Protein AF-A0A7K4GVP2-F1 (afdb_monomer)

Sequence (73 aa):
MLKAYDAGIECVGILKGWRGFVENQTIPLDIAEHDDLHTVGGTILYTSRTNPFKGVESKEERAKELTKKFEEL

pLDDT: mean 84.78, std 5.67, range [67.5, 93.12]

Radius of gyration: 14.73 Å; Cα contacts (8 Å, |Δi|>4): 70; chains: 1; bounding box: 35×26×37 Å

Nearest PDB structures (foldseek):
  2pfk-assembly2_D  TM=8.834E-01  e=5.065E-03  Escherichia coli
  3u39-assembly1_A  TM=7.790E-01  e=3.386E-03  Geobacillus stearothermophilus
  4a3s-assembly1_A  TM=7.654E-01  e=3.386E-03  Bacillus subtilis
  1zxx-assembly1_A  TM=8.512E-01  e=1.060E-02  Lactobacillus delbrueckii subsp. bulgaricus
  5xz7-assembly1_A  TM=8.559E-01  e=1.482E-02  Staphylococcus aureus subsp. aureus NCTC 8325

Structure (mmCIF, N/CA/C/O backbone):
data_AF-A0A7K4GVP2-F1
#
_entry.id   AF-A0A7K4GVP2-F1
#
loop_
_atom_site.group_PDB
_atom_site.id
_atom_site.type_symbol
_atom_site.label_atom_id
_atom_site.label_alt_id
_atom_site.label_comp_id
_atom_site.label_asym_id
_atom_site.label_entity_id
_atom_site.label_seq_id
_atom_site.pdbx_PDB_ins_code
_atom_site.Cartn_x
_atom_site.Cartn_y
_atom_site.Cartn_z
_atom_site.occupancy
_atom_site.B_iso_or_equiv
_atom_site.auth_seq_id
_atom_site.auth_comp_id
_atom_site.auth_asym_id
_atom_site.auth_atom_id
_atom_site.pdbx_PDB_model_num
ATOM 1 N N . MET A 1 1 ? 5.089 -8.439 -6.575 1.00 78.12 1 MET A N 1
ATOM 2 C CA . MET A 1 1 ? 4.225 -8.371 -7.768 1.00 78.12 1 MET A CA 1
ATOM 3 C C . MET A 1 1 ? 4.312 -9.656 -8.581 1.00 78.12 1 MET A C 1
ATOM 5 O O . MET A 1 1 ? 3.267 -10.250 -8.784 1.00 78.12 1 MET A O 1
ATOM 9 N N . LEU A 1 2 ? 5.514 -10.167 -8.892 1.00 83.00 2 LEU A N 1
ATOM 10 C CA . LEU A 1 2 ? 5.708 -11.430 -9.635 1.00 83.00 2 LEU A CA 1
ATOM 11 C C . LEU A 1 2 ? 4.806 -12.596 -9.173 1.00 83.00 2 LEU A C 1
ATOM 13 O O . LEU A 1 2 ? 4.027 -13.116 -9.953 1.00 83.00 2 LEU A O 1
ATOM 17 N N . LYS A 1 3 ? 4.799 -12.912 -7.867 1.00 86.69 3 LYS A N 1
ATOM 18 C CA . LYS A 1 3 ? 3.949 -13.987 -7.313 1.00 86.69 3 LYS A CA 1
ATOM 19 C C . LYS A 1 3 ? 2.444 -13.799 -7.540 1.00 86.69 3 LYS A C 1
ATOM 21 O O . LYS A 1 3 ? 1.727 -14.785 -7.636 1.00 86.69 3 LYS A O 1
ATOM 26 N N . ALA A 1 4 ? 1.957 -12.559 -7.519 1.00 87.12 4 ALA A N 1
ATOM 27 C CA . ALA A 1 4 ? 0.537 -12.277 -7.717 1.00 87.12 4 ALA A CA 1
ATOM 28 C C . ALA A 1 4 ? 0.173 -12.401 -9.200 1.00 87.12 4 ALA A C 1
ATOM 30 O O . ALA A 1 4 ? -0.840 -13.004 -9.530 1.00 87.12 4 ALA A O 1
ATOM 31 N N . TYR A 1 5 ? 1.052 -11.931 -10.083 1.00 86.56 5 TYR A N 1
ATOM 32 C CA . TYR A 1 5 ? 0.902 -12.087 -11.526 1.00 86.56 5 TYR A CA 1
ATOM 33 C C . TYR A 1 5 ? 0.959 -13.543 -11.983 1.00 86.56 5 TYR A C 1
ATOM 35 O O . TYR A 1 5 ? 0.110 -13.954 -12.767 1.00 86.56 5 TYR A O 1
ATOM 43 N N . ASP A 1 6 ? 1.864 -14.353 -11.422 1.00 88.12 6 ASP A N 1
ATOM 44 C CA . ASP A 1 6 ? 1.901 -15.802 -11.673 1.00 88.12 6 ASP A CA 1
ATOM 45 C C . ASP A 1 6 ? 0.581 -16.490 -11.277 1.00 88.12 6 ASP A C 1
ATOM 47 O O . ASP A 1 6 ? 0.203 -17.510 -11.849 1.00 88.12 6 ASP A O 1
ATOM 51 N N . ALA A 1 7 ? -0.134 -15.924 -10.300 1.00 90.38 7 ALA A N 1
ATOM 52 C CA . ALA A 1 7 ? -1.449 -16.382 -9.862 1.00 90.38 7 ALA A CA 1
ATOM 53 C C . ALA A 1 7 ? -2.621 -15.725 -10.625 1.00 90.38 7 ALA A C 1
ATOM 55 O O . ALA A 1 7 ? -3.774 -16.021 -10.316 1.00 90.38 7 ALA A O 1
ATOM 56 N N . GLY A 1 8 ? -2.355 -14.840 -11.595 1.00 87.38 8 GLY A N 1
ATOM 57 C CA . GLY A 1 8 ? -3.377 -14.096 -12.340 1.00 87.38 8 GLY A CA 1
ATOM 58 C C . GLY A 1 8 ? -4.123 -13.047 -11.507 1.00 87.38 8 GLY A C 1
ATOM 59 O O . GLY A 1 8 ? -5.264 -12.719 -11.820 1.00 87.38 8 GLY A O 1
ATOM 60 N N . ILE A 1 9 ? -3.513 -12.560 -10.424 1.00 89.50 9 ILE A N 1
ATOM 61 C CA . ILE A 1 9 ? -4.106 -11.599 -9.489 1.00 89.50 9 ILE A CA 1
ATOM 62 C C . ILE A 1 9 ? -3.591 -10.194 -9.801 1.00 89.50 9 ILE A C 1
ATOM 64 O O . ILE A 1 9 ? -2.384 -9.938 -9.768 1.00 89.50 9 ILE A O 1
ATOM 68 N N . GLU A 1 10 ? -4.519 -9.266 -10.021 1.00 87.88 10 GLU A N 1
ATOM 69 C CA . GLU A 1 10 ? -4.213 -7.843 -10.148 1.00 87.88 10 GLU A CA 1
ATOM 70 C C . GLU A 1 10 ? -3.877 -7.232 -8.783 1.00 87.88 10 GLU A C 1
ATOM 72 O O . GLU A 1 10 ? -4.494 -7.534 -7.759 1.00 87.88 10 GLU A O 1
ATOM 77 N N . CYS A 1 11 ? -2.857 -6.376 -8.758 1.00 89.56 11 CYS A N 1
ATOM 78 C CA . CYS A 1 11 ? -2.386 -5.732 -7.540 1.00 89.56 11 CYS A CA 1
ATOM 79 C C . CYS A 1 11 ? -2.740 -4.246 -7.562 1.00 89.56 11 CYS A C 1
ATOM 81 O O . CYS A 1 11 ? -2.382 -3.527 -8.493 1.00 89.56 11 CYS A O 1
ATOM 83 N N . VAL A 1 12 ? -3.359 -3.771 -6.483 1.00 90.69 12 VAL A N 1
ATOM 84 C CA . VAL A 1 12 ? -3.626 -2.349 -6.259 1.00 90.69 12 VAL A CA 1
ATOM 85 C C . VAL A 1 12 ? -2.756 -1.859 -5.105 1.00 90.69 12 VAL A C 1
ATOM 87 O O . VAL A 1 12 ? -2.753 -2.421 -4.008 1.00 90.69 12 VAL A O 1
ATOM 90 N N . GLY A 1 13 ? -1.972 -0.818 -5.36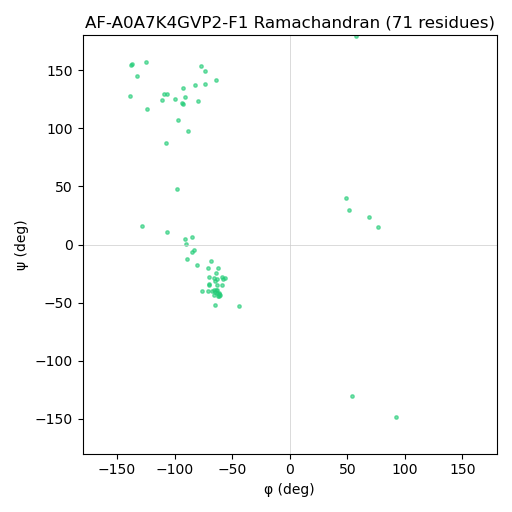1 1.00 90.44 13 GLY A N 1
ATOM 91 C CA . GLY A 1 13 ? -1.092 -0.183 -4.392 1.00 90.44 13 GLY A CA 1
ATOM 92 C C . GLY A 1 13 ? -1.803 0.950 -3.667 1.00 90.44 13 GLY A C 1
ATOM 93 O O . GLY A 1 13 ? -2.326 1.863 -4.297 1.00 90.44 13 GLY A O 1
ATOM 94 N N . ILE A 1 14 ? -1.792 0.932 -2.336 1.00 93.12 14 ILE A N 1
ATOM 95 C CA . ILE A 1 14 ? -2.368 2.004 -1.516 1.00 93.12 14 ILE A CA 1
ATOM 96 C C . ILE A 1 14 ? -1.284 3.026 -1.180 1.00 93.12 14 ILE A C 1
ATOM 98 O O . ILE A 1 14 ? -0.289 2.697 -0.526 1.00 93.12 14 ILE A O 1
ATOM 102 N N . LEU A 1 15 ? -1.491 4.281 -1.575 1.00 92.88 15 LEU A N 1
ATOM 103 C CA . LEU A 1 15 ? -0.546 5.359 -1.301 1.00 92.88 15 LEU A CA 1
ATOM 104 C C . LEU A 1 15 ? -0.579 5.776 0.174 1.00 92.88 15 LEU A C 1
ATOM 106 O O . LEU A 1 15 ? -1.603 5.742 0.845 1.00 92.88 15 LEU A O 1
ATOM 110 N N . LYS A 1 16 ? 0.555 6.228 0.710 1.00 92.94 16 LYS A N 1
ATOM 111 C CA . LYS A 1 16 ? 0.701 6.799 2.057 1.00 92.94 16 LYS A CA 1
ATOM 112 C C . LYS A 1 16 ? 0.109 5.905 3.165 1.00 92.94 16 LYS A C 1
ATOM 114 O O . LYS A 1 16 ? -0.322 6.425 4.194 1.00 92.94 16 LYS A O 1
ATOM 119 N N . GLY A 1 17 ? 0.082 4.582 3.001 1.00 89.31 17 GLY A N 1
ATOM 120 C CA . GLY A 1 17 ? -0.449 3.636 3.993 1.00 89.31 17 GLY A CA 1
ATOM 121 C C . GLY A 1 17 ? -1.890 3.946 4.429 1.00 89.31 17 GLY A C 1
ATOM 122 O O . GLY A 1 17 ? -2.763 4.203 3.607 1.00 89.31 17 GLY A O 1
ATOM 123 N N . TRP A 1 18 ? -2.142 3.979 5.744 1.00 89.75 18 TRP A N 1
ATOM 124 C CA . TRP A 1 18 ? -3.485 4.215 6.300 1.00 89.75 18 TRP A CA 1
ATOM 125 C C . TRP A 1 18 ? -4.132 5.527 5.862 1.00 89.75 18 TRP A C 1
ATOM 127 O O . TRP A 1 18 ? -5.355 5.605 5.788 1.00 89.75 18 TRP A O 1
ATOM 137 N N . ARG A 1 19 ? -3.335 6.562 5.574 1.00 87.69 19 ARG A N 1
ATOM 138 C CA . ARG A 1 19 ? -3.878 7.824 5.072 1.00 87.69 19 ARG A CA 1
ATOM 139 C C . ARG A 1 19 ? -4.517 7.647 3.703 1.00 87.69 19 ARG A C 1
ATOM 141 O O . ARG A 1 19 ? -5.661 8.051 3.542 1.00 87.69 19 ARG A O 1
ATOM 148 N N . GLY A 1 20 ? -3.803 7.058 2.745 1.00 89.50 20 GLY A N 1
ATOM 149 C CA . GLY A 1 20 ? -4.377 6.872 1.417 1.00 89.50 20 GLY A CA 1
ATOM 150 C C . GLY A 1 20 ? -5.477 5.831 1.411 1.00 89.50 20 GLY A C 1
ATOM 151 O O . GLY A 1 20 ? -6.421 6.003 0.663 1.00 89.50 20 GLY A O 1
ATOM 152 N N . PHE A 1 21 ? -5.460 4.849 2.313 1.00 88.62 21 PHE A N 1
ATOM 153 C CA . PHE A 1 21 ? -6.613 3.962 2.472 1.00 88.62 21 PHE A CA 1
ATOM 154 C C . PHE A 1 21 ? -7.883 4.713 2.909 1.00 88.62 21 PHE A C 1
ATOM 156 O O . PHE A 1 21 ? -8.961 4.481 2.383 1.00 88.62 21 PHE A O 1
ATOM 163 N N . VAL A 1 22 ? -7.772 5.659 3.848 1.00 85.19 22 VAL A N 1
ATOM 164 C CA . VAL A 1 22 ? -8.922 6.476 4.281 1.00 85.19 22 VAL A CA 1
ATOM 165 C C . VAL A 1 22 ? -9.372 7.459 3.190 1.00 85.19 22 VAL A C 1
ATOM 167 O O . VAL A 1 22 ? -10.567 7.749 3.095 1.00 85.19 22 VAL A O 1
ATOM 170 N N . GLU A 1 23 ? -8.426 7.974 2.403 1.00 87.38 23 GLU A N 1
ATOM 171 C CA . GLU A 1 23 ? -8.636 8.944 1.318 1.00 87.38 23 GLU A CA 1
ATOM 172 C C . GLU A 1 23 ? -8.893 8.282 -0.060 1.00 87.38 23 GLU A C 1
ATOM 174 O O . GLU A 1 23 ? -8.979 9.005 -1.048 1.00 87.38 23 GLU A O 1
ATOM 179 N N . ASN A 1 24 ? -8.997 6.945 -0.145 1.00 87.19 24 ASN A N 1
ATOM 180 C CA . ASN A 1 24 ? -9.081 6.161 -1.393 1.00 87.19 24 ASN A CA 1
ATOM 181 C C . ASN A 1 24 ? -8.004 6.533 -2.443 1.00 87.19 24 ASN A C 1
ATOM 183 O O . ASN A 1 24 ? -8.265 6.609 -3.639 1.00 87.19 24 ASN A O 1
ATOM 187 N N . GLN A 1 25 ? -6.769 6.785 -1.995 1.00 89.69 25 GLN A N 1
ATOM 188 C CA . GLN A 1 25 ? -5.614 7.033 -2.862 1.00 89.69 25 GLN A CA 1
ATOM 189 C C . GLN A 1 25 ? -4.937 5.713 -3.226 1.00 89.69 25 GLN A C 1
ATOM 191 O O . GLN A 1 25 ? -4.110 5.200 -2.463 1.00 89.69 25 GLN A O 1
ATOM 196 N N . THR A 1 26 ? -5.260 5.192 -4.405 1.00 91.38 26 THR A N 1
ATOM 197 C CA . THR A 1 26 ? -4.674 3.964 -4.941 1.00 91.38 26 THR A CA 1
ATOM 198 C C . THR A 1 26 ? -4.061 4.163 -6.317 1.00 91.38 26 THR A C 1
ATOM 200 O O . THR A 1 26 ? -4.383 5.110 -7.034 1.00 91.38 26 THR A O 1
ATOM 203 N N . ILE A 1 27 ? -3.128 3.277 -6.653 1.00 90.50 27 ILE A N 1
ATOM 204 C CA . ILE A 1 27 ? -2.506 3.179 -7.971 1.00 90.50 27 ILE A CA 1
ATOM 205 C C . ILE A 1 27 ? -2.503 1.713 -8.416 1.00 90.50 27 ILE A C 1
ATOM 207 O O . ILE A 1 27 ? -2.331 0.830 -7.569 1.00 90.50 27 ILE A O 1
ATOM 211 N N . PRO A 1 28 ? -2.678 1.422 -9.713 1.00 89.19 28 PRO A N 1
ATOM 212 C CA . PRO A 1 28 ? -2.428 0.082 -10.223 1.00 89.19 28 PRO A CA 1
ATOM 213 C C . PRO A 1 28 ? -0.942 -0.258 -10.057 1.00 89.19 28 PRO A C 1
ATO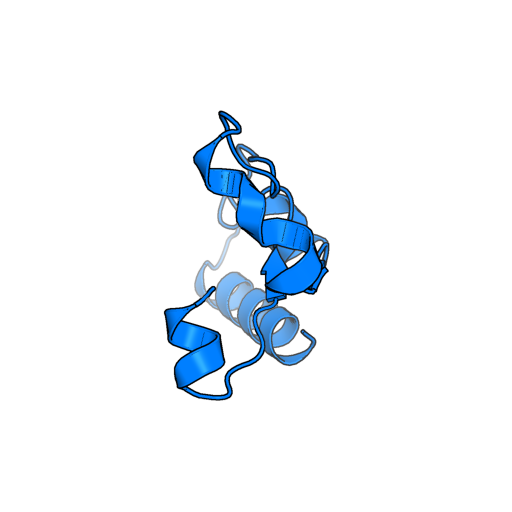M 215 O O . PRO A 1 28 ? -0.072 0.600 -10.213 1.00 89.19 28 PRO A O 1
ATOM 218 N N . LEU A 1 29 ? -0.650 -1.508 -9.705 1.00 88.12 29 LEU A N 1
ATOM 219 C CA . LEU A 1 29 ? 0.714 -2.020 -9.625 1.00 88.12 29 LEU A CA 1
ATOM 220 C C . LEU A 1 29 ? 0.964 -2.967 -10.796 1.00 88.12 29 LEU A C 1
ATOM 222 O O . LEU A 1 29 ? 0.779 -4.179 -10.673 1.00 88.12 29 LEU A O 1
ATOM 226 N N . ASP A 1 30 ? 1.384 -2.392 -11.922 1.00 83.62 30 ASP A N 1
ATOM 227 C CA . ASP A 1 30 ? 1.840 -3.154 -13.081 1.00 83.62 30 ASP A CA 1
ATOM 228 C C . ASP A 1 30 ? 3.307 -3.571 -12.909 1.00 83.62 30 ASP A C 1
ATOM 230 O O . ASP A 1 30 ? 4.152 -2.780 -12.480 1.00 83.62 30 ASP A O 1
ATOM 234 N N . ILE A 1 31 ? 3.609 -4.820 -13.257 1.00 81.56 31 ILE A N 1
ATOM 235 C CA . ILE A 1 31 ? 4.967 -5.369 -13.248 1.00 81.56 31 ILE A CA 1
ATOM 236 C C . ILE A 1 31 ? 5.837 -4.671 -14.283 1.00 81.56 31 ILE A C 1
ATOM 238 O O . ILE A 1 31 ? 6.996 -4.391 -13.984 1.00 81.56 31 ILE A O 1
ATOM 242 N N . ALA A 1 32 ? 5.289 -4.363 -15.462 1.00 77.94 32 ALA A N 1
ATOM 243 C CA . ALA A 1 32 ? 6.066 -3.759 -16.541 1.00 77.94 32 ALA A CA 1
ATOM 244 C C . ALA A 1 32 ? 6.606 -2.369 -16.162 1.00 77.94 32 ALA A C 1
ATOM 246 O O . ALA A 1 32 ? 7.718 -2.015 -16.541 1.00 77.94 32 ALA A O 1
ATOM 247 N N . GLU A 1 33 ? 5.849 -1.600 -15.376 1.00 76.56 33 GLU A N 1
ATOM 248 C CA . GLU A 1 33 ? 6.252 -0.261 -14.928 1.00 76.56 33 GLU A CA 1
ATOM 249 C C . GLU A 1 33 ? 7.221 -0.276 -13.731 1.00 76.56 33 GLU A C 1
ATOM 251 O O . GLU A 1 33 ? 7.879 0.727 -13.456 1.00 76.56 33 GLU A O 1
ATOM 256 N N . HIS A 1 34 ? 7.316 -1.392 -13.002 1.00 76.75 34 HIS A N 1
ATOM 257 C CA . HIS A 1 34 ? 7.904 -1.429 -11.658 1.00 76.75 34 HIS A CA 1
ATOM 258 C C . HIS A 1 34 ? 8.992 -2.504 -11.460 1.00 76.75 34 HIS A C 1
ATOM 260 O O . HIS A 1 34 ? 9.349 -2.813 -10.318 1.00 76.75 34 HIS A O 1
ATOM 266 N N . ASP A 1 35 ? 9.538 -3.068 -12.538 1.00 77.75 35 ASP A N 1
ATOM 267 C CA . ASP A 1 35 ? 10.520 -4.167 -12.486 1.00 77.75 35 ASP A CA 1
ATOM 268 C C . ASP A 1 35 ? 11.858 -3.755 -11.820 1.00 77.75 35 ASP A C 1
ATOM 270 O O . ASP A 1 35 ? 12.489 -4.508 -11.070 1.00 77.75 35 ASP A O 1
ATOM 274 N N . ASP A 1 36 ? 12.238 -2.483 -11.957 1.00 83.25 36 ASP A N 1
ATOM 275 C CA . ASP A 1 36 ? 13.502 -1.946 -11.438 1.00 83.25 36 ASP A CA 1
ATOM 276 C C . ASP A 1 36 ? 13.456 -1.497 -9.968 1.00 83.25 36 ASP A C 1
ATOM 278 O O . ASP A 1 36 ? 14.441 -0.960 -9.448 1.00 83.25 36 ASP A O 1
ATOM 282 N N . LEU A 1 37 ? 12.352 -1.739 -9.246 1.00 85.38 37 LEU A N 1
ATOM 283 C CA . LEU A 1 37 ? 12.197 -1.276 -7.857 1.00 85.38 37 LEU A CA 1
ATOM 284 C C . LEU A 1 37 ? 13.301 -1.759 -6.916 1.00 85.38 37 LEU A C 1
ATOM 286 O O . LEU A 1 37 ? 13.608 -1.095 -5.930 1.00 85.38 37 LEU A O 1
ATOM 290 N N . HIS A 1 38 ? 13.888 -2.917 -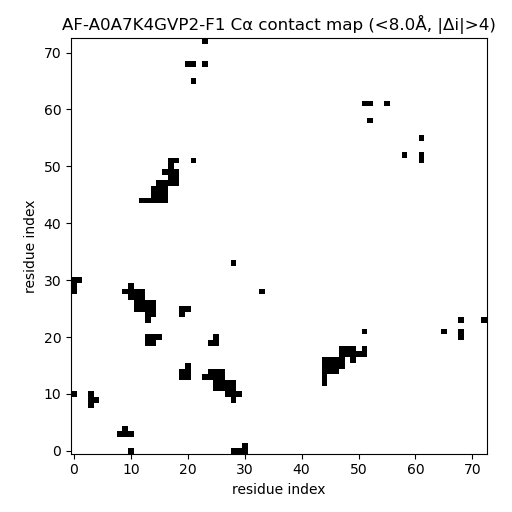7.210 1.00 85.19 38 HIS A N 1
ATOM 291 C CA . HIS A 1 38 ? 14.963 -3.510 -6.422 1.00 85.19 38 HIS A CA 1
ATOM 292 C C . HIS A 1 38 ? 16.233 -2.636 -6.377 1.00 85.19 38 HIS A C 1
ATOM 294 O O . HIS A 1 38 ? 17.042 -2.785 -5.462 1.00 85.19 38 HIS A O 1
ATOM 300 N N . THR A 1 39 ? 16.397 -1.715 -7.333 1.00 90.06 39 THR A N 1
ATOM 301 C CA . THR A 1 39 ? 17.520 -0.764 -7.399 1.00 90.06 39 THR A CA 1
ATOM 302 C C . THR A 1 39 ? 17.258 0.541 -6.641 1.00 90.06 39 THR A C 1
ATOM 304 O O . THR A 1 39 ? 18.188 1.313 -6.396 1.00 90.06 39 THR A O 1
ATOM 307 N N . VAL A 1 40 ? 16.006 0.794 -6.242 1.00 87.12 40 VAL A N 1
ATOM 308 C CA . VAL A 1 40 ? 15.563 2.054 -5.637 1.00 87.12 40 VAL A CA 1
ATOM 309 C C . VAL A 1 40 ? 15.316 1.865 -4.140 1.00 87.12 40 VAL A C 1
ATOM 311 O O . VAL A 1 40 ? 14.608 0.961 -3.705 1.00 87.12 40 VAL A O 1
ATOM 314 N N . GLY A 1 41 ? 15.887 2.749 -3.322 1.00 87.25 41 GLY A N 1
ATOM 315 C CA . GLY A 1 41 ? 15.631 2.768 -1.883 1.00 87.25 41 GLY A CA 1
ATOM 316 C C . GLY A 1 41 ? 14.278 3.396 -1.525 1.00 87.25 41 GLY A C 1
ATOM 317 O O . GLY A 1 41 ? 13.777 4.280 -2.215 1.00 87.25 41 GLY A O 1
ATOM 318 N N . GLY A 1 42 ? 13.715 3.001 -0.381 1.00 90.31 42 GLY A N 1
ATOM 319 C CA . GLY A 1 42 ? 12.463 3.559 0.136 1.00 90.31 42 GLY A CA 1
ATOM 320 C C . GLY A 1 42 ? 11.227 2.776 -0.310 1.00 90.31 42 GLY A C 1
ATOM 321 O O . GLY A 1 42 ? 11.267 1.557 -0.429 1.00 90.31 42 GLY A O 1
ATOM 322 N N . THR A 1 43 ? 10.099 3.466 -0.483 1.00 89.50 43 THR A N 1
ATOM 323 C CA . THR A 1 43 ? 8.839 2.857 -0.937 1.00 89.50 43 THR A CA 1
ATOM 324 C C . THR A 1 43 ? 8.145 3.766 -1.942 1.00 89.50 43 THR A C 1
ATOM 326 O O . THR A 1 43 ? 7.903 4.939 -1.652 1.00 89.50 43 THR A O 1
ATOM 329 N N . ILE A 1 44 ? 7.788 3.213 -3.103 1.00 89.44 44 ILE A N 1
ATOM 330 C CA . ILE A 1 44 ? 7.032 3.922 -4.150 1.00 89.44 44 ILE A CA 1
ATOM 331 C C . ILE A 1 44 ? 5.631 4.326 -3.690 1.00 89.44 44 ILE A C 1
ATOM 333 O O . ILE A 1 44 ? 5.064 5.294 -4.182 1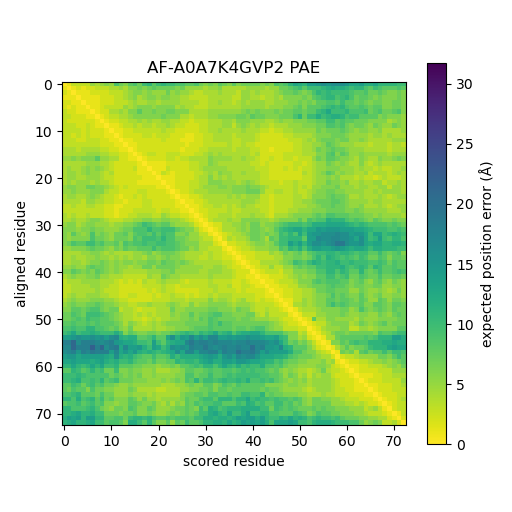.00 89.44 44 ILE A O 1
ATOM 337 N N . LEU A 1 45 ? 5.085 3.612 -2.702 1.00 90.75 45 LEU A N 1
ATOM 338 C CA . LEU A 1 45 ? 3.765 3.894 -2.158 1.00 90.75 45 LEU A CA 1
ATOM 339 C C . LEU A 1 45 ? 3.797 4.998 -1.103 1.00 90.75 45 LEU A C 1
ATOM 341 O O . LEU A 1 45 ? 2.744 5.410 -0.633 1.00 90.75 45 LEU A O 1
ATOM 345 N N . TYR A 1 46 ? 4.972 5.505 -0.726 1.00 91.38 46 TYR A N 1
ATOM 346 C CA . TYR A 1 46 ? 5.151 6.415 0.405 1.00 91.38 46 TYR A CA 1
ATOM 347 C C . TYR A 1 46 ? 4.643 5.828 1.736 1.00 91.38 46 TYR A C 1
ATOM 349 O O . TYR A 1 46 ? 4.159 4.703 1.837 1.00 91.38 46 TYR A O 1
ATOM 357 N N . THR A 1 47 ? 4.779 6.597 2.812 1.00 90.81 47 THR A N 1
ATOM 358 C CA . THR A 1 47 ? 4.304 6.207 4.142 1.00 90.81 47 THR A CA 1
ATOM 359 C C . THR A 1 47 ? 3.638 7.386 4.836 1.00 90.81 47 THR A C 1
ATOM 361 O O . THR A 1 47 ? 3.924 8.548 4.539 1.00 90.81 47 THR A O 1
ATOM 364 N N . SER A 1 48 ? 2.731 7.101 5.766 1.00 91.00 48 SER A N 1
ATOM 365 C CA . SER A 1 48 ? 2.155 8.110 6.649 1.00 91.00 48 SER A CA 1
ATOM 366 C C . SER A 1 48 ? 2.067 7.596 8.078 1.00 91.00 48 SER A C 1
ATOM 368 O O . SER A 1 48 ? 1.979 6.398 8.334 1.00 91.00 48 SER A O 1
ATOM 370 N N . ARG A 1 49 ? 2.046 8.535 9.027 1.00 87.44 49 ARG A N 1
ATOM 371 C CA . ARG A 1 49 ? 1.811 8.268 10.451 1.00 87.44 49 ARG A CA 1
ATOM 372 C C . ARG A 1 49 ? 0.347 8.524 10.815 1.00 87.44 49 ARG A C 1
ATOM 374 O O . ARG A 1 49 ? 0.057 9.228 11.779 1.00 87.44 49 ARG A O 1
ATOM 381 N N . THR A 1 50 ? -0.573 7.993 10.012 1.00 85.81 50 THR A N 1
ATOM 382 C CA . THR A 1 50 ? -2.015 8.109 10.259 1.00 85.81 50 THR A CA 1
ATOM 383 C C . THR A 1 50 ? -2.504 6.897 11.039 1.00 85.81 50 THR A C 1
ATOM 385 O O . THR A 1 50 ? -2.369 5.767 10.581 1.00 85.81 50 THR A O 1
ATOM 388 N N . ASN A 1 51 ? -3.085 7.134 12.218 1.00 84.62 51 ASN A N 1
ATOM 389 C CA . ASN A 1 51 ? -3.787 6.102 12.973 1.00 84.62 51 ASN A CA 1
ATOM 390 C C . ASN A 1 51 ? -5.293 6.210 12.675 1.00 84.62 51 ASN A C 1
ATOM 392 O O . ASN A 1 51 ? -5.926 7.148 13.167 1.00 84.62 51 ASN A O 1
ATOM 396 N N . PRO A 1 52 ? -5.877 5.276 11.906 1.00 81.19 52 PRO A N 1
ATOM 397 C CA . PRO A 1 52 ? -7.288 5.329 11.526 1.00 81.19 52 PRO A CA 1
ATOM 398 C C . PRO A 1 52 ? -8.247 5.103 12.705 1.00 81.19 52 PRO A C 1
ATOM 400 O O . PRO A 1 52 ? -9.427 5.414 12.578 1.00 81.19 52 PRO A O 1
ATOM 403 N N . PHE A 1 53 ? -7.748 4.602 13.843 1.00 82.31 53 PHE A N 1
ATOM 404 C CA . PHE A 1 53 ? -8.522 4.311 15.055 1.00 82.31 53 PHE A CA 1
ATOM 405 C C . PHE A 1 53 ? -8.278 5.314 16.193 1.00 82.31 53 PHE A C 1
ATOM 407 O O . PHE A 1 53 ? -8.659 5.067 17.339 1.00 82.31 53 PHE A O 1
ATOM 414 N N . LYS A 1 54 ? -7.595 6.432 15.932 1.00 80.44 54 LYS A N 1
ATOM 415 C CA . LYS A 1 5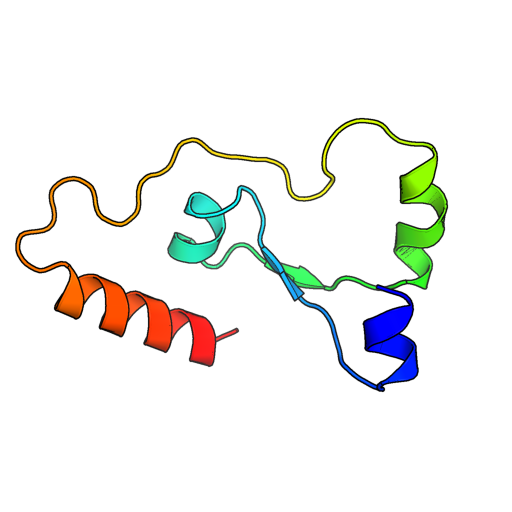4 ? -7.348 7.440 16.968 1.00 80.44 54 LYS A CA 1
ATOM 416 C C . LYS A 1 54 ? -8.590 8.312 17.160 1.00 80.44 54 LYS A C 1
ATOM 418 O O . LYS A 1 54 ? -9.025 8.956 16.216 1.00 80.44 54 LYS A O 1
ATOM 423 N N . GLY A 1 55 ? -9.100 8.380 18.391 1.00 73.88 55 GLY A N 1
ATOM 424 C CA . GLY A 1 55 ? -10.207 9.273 18.757 1.00 73.88 55 GLY A CA 1
ATOM 425 C C . GLY A 1 55 ? -11.594 8.808 18.304 1.00 73.88 55 GLY A C 1
ATOM 426 O O . GLY A 1 55 ? -12.512 9.616 18.303 1.00 73.88 55 GLY A O 1
ATOM 427 N N . VAL A 1 56 ? -11.747 7.538 17.917 1.00 77.50 56 VAL A N 1
ATOM 428 C CA . VAL A 1 56 ? -13.051 6.951 17.570 1.00 77.50 56 VAL A CA 1
ATOM 429 C C . VAL A 1 56 ? -13.674 6.291 18.793 1.00 77.50 56 VAL A C 1
ATOM 431 O O . VAL A 1 56 ? -12.988 5.552 19.503 1.00 77.50 56 VAL A O 1
ATOM 434 N N . GLU A 1 57 ? -14.966 6.540 19.010 1.00 69.44 57 GLU A N 1
ATOM 435 C CA . GLU A 1 57 ? -15.741 5.965 20.118 1.00 69.44 57 GLU A CA 1
ATOM 436 C C . GLU A 1 57 ? -15.919 4.451 19.967 1.00 69.44 57 GLU A C 1
ATOM 438 O O . GLU A 1 57 ? -15.753 3.710 20.934 1.00 69.44 57 GLU A O 1
ATOM 443 N N . SER A 1 58 ? -16.161 3.975 18.740 1.00 79.50 58 SER A N 1
ATOM 444 C CA . SER A 1 58 ? -16.255 2.552 18.419 1.00 79.50 58 SER A CA 1
ATOM 445 C C . SER A 1 58 ? -15.269 2.159 17.321 1.00 79.50 58 SER A C 1
ATOM 447 O O . SER A 1 58 ? -15.348 2.598 16.171 1.00 79.50 58 SER A O 1
ATOM 449 N N . LYS A 1 59 ? -14.323 1.278 17.665 1.00 79.00 59 LYS A N 1
ATOM 450 C CA . LYS A 1 59 ? -13.369 0.707 16.697 1.00 79.00 59 LYS A CA 1
ATOM 451 C C . LYS A 1 59 ? -14.065 -0.180 15.664 1.00 79.00 59 LYS A C 1
ATOM 453 O O . LYS A 1 59 ? -13.588 -0.287 14.538 1.00 79.00 59 LYS A O 1
ATOM 458 N N . GLU A 1 60 ? -15.183 -0.792 16.040 1.00 81.00 60 GLU A N 1
ATOM 459 C CA . GLU A 1 60 ? -15.949 -1.703 15.188 1.00 81.00 60 GLU A CA 1
ATOM 460 C C . GLU A 1 60 ? -16.661 -0.956 14.060 1.00 81.00 60 GLU A C 1
ATOM 462 O O . GLU A 1 60 ? -16.667 -1.415 12.920 1.00 81.00 60 GLU A O 1
ATOM 467 N N . GLU A 1 61 ? -17.223 0.218 14.347 1.00 79.25 61 GLU A N 1
ATOM 468 C CA . GLU A 1 61 ? -17.874 1.058 13.335 1.00 79.25 61 GLU A CA 1
ATOM 469 C C . GLU A 1 61 ? -16.866 1.576 12.316 1.00 79.25 61 GLU A C 1
ATOM 471 O O . GLU A 1 61 ? -17.092 1.482 11.108 1.00 79.25 61 GLU A O 1
ATOM 476 N N . ARG A 1 62 ? -15.705 2.032 12.799 1.00 81.75 62 ARG A N 1
ATOM 477 C CA . ARG A 1 62 ? -14.623 2.466 11.918 1.00 81.75 62 ARG A CA 1
ATOM 478 C C . ARG A 1 62 ? -14.099 1.322 11.059 1.00 81.75 62 ARG A C 1
ATOM 480 O O . ARG A 1 62 ? -13.832 1.534 9.883 1.00 81.75 62 ARG A O 1
ATOM 487 N N . ALA A 1 63 ? -13.987 0.115 11.615 1.00 80.94 63 ALA A N 1
ATOM 488 C CA . ALA A 1 63 ? -13.613 -1.067 10.846 1.00 80.94 63 ALA A CA 1
ATOM 489 C C . ALA A 1 63 ? -14.637 -1.365 9.741 1.00 80.94 63 ALA A C 1
ATOM 491 O O . ALA A 1 63 ? -14.236 -1.578 8.604 1.00 80.94 63 ALA A O 1
ATOM 492 N N . LYS A 1 64 ? -15.944 -1.288 10.033 1.00 83.56 64 LYS A N 1
ATOM 493 C CA . LYS A 1 64 ? -17.00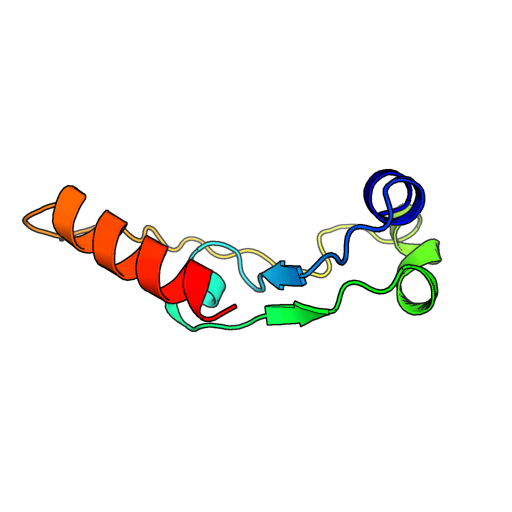4 -1.477 9.025 1.00 83.56 64 LYS A CA 1
ATOM 494 C C . LYS A 1 64 ? -16.939 -0.435 7.906 1.00 83.56 64 LYS A C 1
ATOM 496 O O . LYS A 1 64 ? -17.113 -0.788 6.746 1.00 83.56 64 LYS A O 1
ATOM 501 N N . GLU A 1 65 ? -16.693 0.834 8.232 1.00 83.44 65 GLU A N 1
ATOM 502 C CA . GLU A 1 65 ? -16.521 1.898 7.229 1.00 83.44 65 GLU A CA 1
ATOM 503 C C . GLU A 1 65 ? -15.310 1.627 6.329 1.00 83.44 65 GLU A C 1
ATOM 505 O O . GLU A 1 65 ? -15.394 1.742 5.110 1.00 83.44 65 GLU A O 1
ATOM 510 N N . LEU A 1 66 ? -14.194 1.219 6.931 1.00 83.69 66 LEU A N 1
ATOM 511 C CA . LEU A 1 66 ? -12.979 0.858 6.213 1.00 83.69 66 LEU A CA 1
ATOM 512 C C . LEU A 1 66 ? -13.170 -0.372 5.315 1.00 83.69 66 LEU A C 1
ATOM 514 O O . LEU A 1 66 ? -12.663 -0.384 4.198 1.00 83.69 66 LEU A O 1
ATOM 518 N N . THR A 1 67 ? -13.917 -1.383 5.764 1.00 82.69 67 THR A N 1
ATOM 519 C CA . THR A 1 67 ? -14.252 -2.553 4.940 1.00 82.69 67 THR A CA 1
ATOM 520 C C . THR A 1 67 ? -15.092 -2.162 3.730 1.00 82.69 67 THR A C 1
ATOM 522 O O . THR A 1 67 ? -14.794 -2.611 2.632 1.00 82.69 67 THR A O 1
ATOM 525 N N . LYS A 1 68 ? -16.076 -1.269 3.892 1.00 83.31 68 LYS A N 1
ATOM 526 C CA . LYS A 1 68 ? -16.854 -0.760 2.750 1.00 83.31 68 LYS A CA 1
A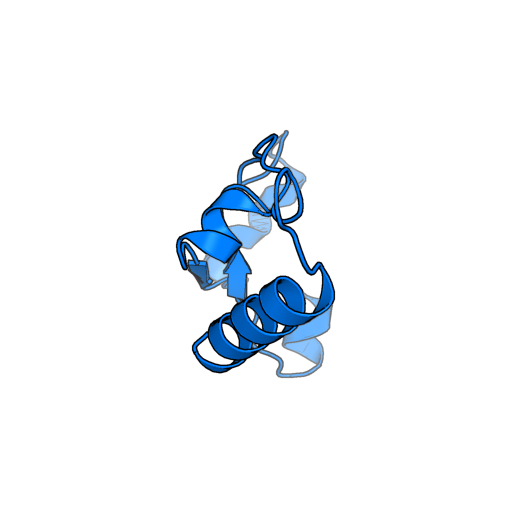TOM 527 C C . L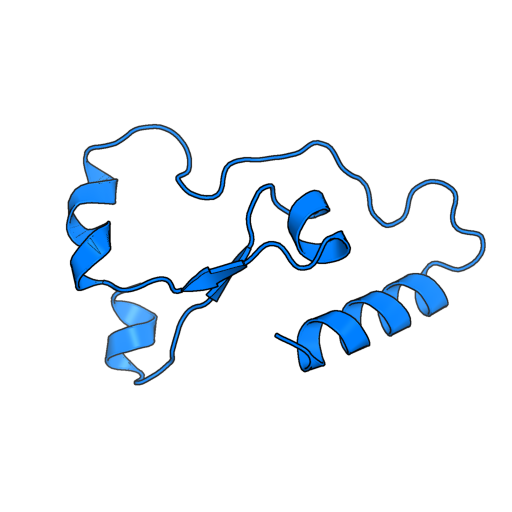YS A 1 68 ? -15.969 -0.045 1.733 1.00 83.31 68 LYS A C 1
ATOM 529 O O . LYS A 1 68 ? -16.082 -0.302 0.547 1.00 83.31 68 LYS A O 1
ATOM 534 N N . LYS A 1 69 ? -15.037 0.793 2.197 1.00 78.81 69 LYS A N 1
ATOM 535 C CA . LYS A 1 69 ? -14.065 1.454 1.310 1.00 78.81 69 LYS A CA 1
ATOM 536 C C . LYS A 1 69 ? -13.140 0.471 0.597 1.00 78.81 69 LYS A C 1
ATOM 538 O O . LYS A 1 69 ? -12.699 0.756 -0.504 1.00 78.81 69 LYS A O 1
ATOM 543 N N . PHE A 1 70 ? -12.846 -0.672 1.213 1.00 78.81 70 PHE A N 1
ATOM 544 C CA . PHE A 1 70 ? -12.100 -1.745 0.561 1.00 78.81 70 PHE A CA 1
ATOM 545 C C . PHE A 1 70 ? -12.912 -2.440 -0.538 1.00 78.81 70 PHE A C 1
ATOM 547 O O . PHE A 1 70 ? -12.335 -2.820 -1.543 1.00 78.81 70 PHE A O 1
ATOM 554 N N . GLU A 1 71 ? -14.228 -2.588 -0.375 1.00 75.38 71 GLU A N 1
ATOM 555 C CA . GLU A 1 71 ? -15.111 -3.134 -1.421 1.00 75.38 71 GLU A CA 1
ATOM 556 C C . GLU A 1 71 ? -15.304 -2.172 -2.608 1.00 75.38 71 GLU A C 1
ATOM 558 O O . GLU A 1 71 ? -15.703 -2.601 -3.686 1.00 75.38 71 GLU A O 1
ATOM 563 N N . GLU A 1 72 ? -15.037 -0.879 -2.412 1.00 73.81 72 GLU A N 1
ATOM 564 C CA . GLU A 1 72 ? -15.079 0.157 -3.455 1.00 73.81 72 GLU A CA 1
ATOM 565 C C . GLU A 1 72 ? -13.769 0.275 -4.261 1.00 73.81 72 GLU A C 1
ATOM 567 O O . GLU A 1 72 ? -13.721 1.056 -5.215 1.00 73.81 72 GLU A O 1
ATOM 572 N N . LEU A 1 73 ? -12.716 -0.453 -3.866 1.00 67.50 73 LEU A N 1
ATOM 573 C CA . LEU A 1 73 ? -11.397 -0.488 -4.513 1.00 67.50 73 LEU A CA 1
ATOM 574 C C . LEU A 1 73 ? -11.280 -1.641 -5.510 1.00 67.50 73 LEU A C 1
ATOM 576 O O . LEU A 1 73 ? -10.636 -1.399 -6.555 1.00 67.50 73 LEU A O 1
#

Solvent-accessible surface area (backbone atoms only — not comparable 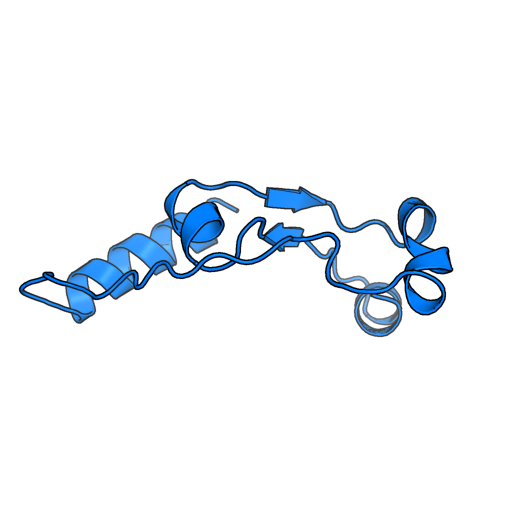to full-atom values): 4635 Å² total; per-residue (Å²): 104,67,75,39,52,78,68,75,44,87,46,76,42,51,28,25,42,56,46,16,59,76,67,70,37,67,44,81,54,55,60,90,85,50,72,66,52,89,80,52,87,86,60,98,42,54,74,54,95,50,65,94,70,68,91,55,95,50,67,66,59,53,48,53,53,51,51,53,54,58,75,74,106

Mean predicted aligned error: 6.03 Å

Secondary structure (DSSP, 8-state):
-HHHHHTT---EEETTTHHHHHTT-EEE--HHHHGGGGGS-S-TT------TTTT-S-HHHHHHHHHHHHHT-

Foldseek 3Di:
DVVCVVVVHWDKAQAQPPVSLVVVPIDTDDCVVCVCVVVDDDDPRHHHPDDQPPPDPDPVVSVVVSVVSVVVD